Protein AF-A0A1G1H643-F1 (afdb_monomer_lite)

Radius of gyration: 12.18 Å; chains: 1; bounding box: 30×22×28 Å

Secondary structure (DSSP, 8-state):
-HHHHHTSTT-------HHHHHT--SSS-HHHHHHHHHHHHHHHHHTS---EE---HHHHHH-SS-EE-

Structure (mmCIF, N/CA/C/O backbone):
data_AF-A0A1G1H643-F1
#
_entry.id   AF-A0A1G1H643-F1
#
loop_
_atom_site.group_PDB
_atom_site.id
_atom_site.type_symbol
_atom_site.label_atom_id
_atom_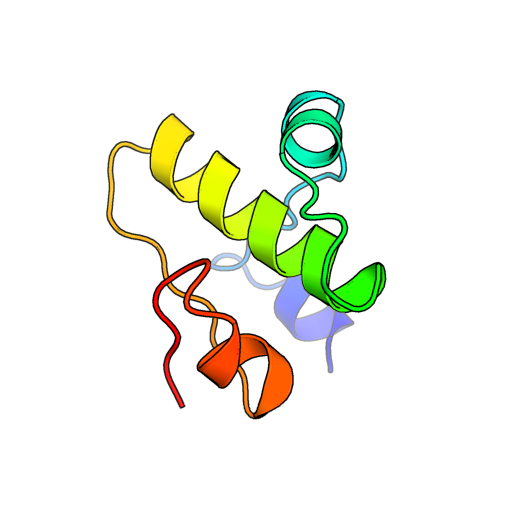site.label_alt_id
_atom_site.label_comp_id
_atom_site.label_asym_id
_atom_site.label_entity_id
_atom_site.label_seq_id
_atom_site.pdbx_PDB_ins_code
_atom_site.Cartn_x
_atom_site.Cartn_y
_atom_site.Cartn_z
_atom_site.occupancy
_atom_site.B_iso_or_equiv
_atom_site.auth_seq_id
_atom_site.auth_comp_id
_atom_site.auth_asym_id
_atom_site.auth_atom_id
_atom_site.pdbx_PDB_model_num
ATOM 1 N N . MET A 1 1 ? 19.800 5.556 -2.708 1.00 57.06 1 MET A N 1
ATOM 2 C CA . MET A 1 1 ? 19.305 4.204 -2.363 1.00 57.06 1 MET A CA 1
ATOM 3 C C . MET A 1 1 ? 17.903 3.977 -2.925 1.00 57.06 1 MET A C 1
ATOM 5 O O . MET A 1 1 ? 17.769 3.121 -3.783 1.00 57.06 1 MET A O 1
ATOM 9 N N . LEU A 1 2 ? 16.901 4.799 -2.577 1.00 62.88 2 LEU A N 1
ATOM 10 C CA . LEU A 1 2 ? 15.554 4.743 -3.185 1.00 62.88 2 LEU A CA 1
ATOM 11 C C . LEU A 1 2 ? 15.550 4.961 -4.709 1.00 62.88 2 LEU A C 1
ATOM 13 O O . LEU A 1 2 ? 14.921 4.199 -5.429 1.00 62.88 2 LEU A O 1
ATOM 17 N N . SER A 1 3 ? 16.328 5.923 -5.214 1.00 63.47 3 SER A N 1
ATOM 18 C CA . SER A 1 3 ? 16.458 6.177 -6.660 1.00 63.47 3 SER A CA 1
ATOM 19 C C . SER A 1 3 ? 17.066 5.012 -7.449 1.00 63.47 3 SER A C 1
ATOM 21 O O . SER A 1 3 ? 16.771 4.850 -8.624 1.00 63.47 3 SER A O 1
ATOM 23 N N . GLN A 1 4 ? 17.904 4.183 -6.820 1.00 70.88 4 GLN A N 1
ATOM 24 C CA . GLN A 1 4 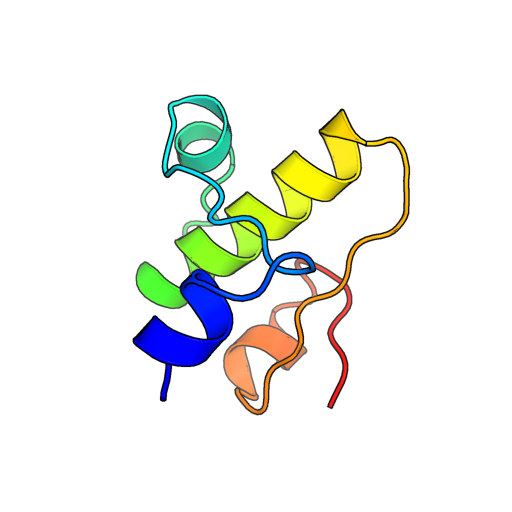? 18.475 3.000 -7.472 1.00 70.88 4 GLN A CA 1
ATOM 25 C C . GLN A 1 4 ? 17.454 1.859 -7.531 1.00 70.88 4 GLN A C 1
ATOM 27 O O . GLN A 1 4 ? 17.331 1.209 -8.565 1.00 70.88 4 GLN A O 1
ATOM 32 N N . ALA A 1 5 ? 16.680 1.663 -6.458 1.00 72.94 5 ALA A N 1
ATOM 33 C CA . ALA A 1 5 ? 15.573 0.710 -6.452 1.00 72.94 5 ALA A CA 1
ATOM 34 C C . ALA A 1 5 ? 14.500 1.097 -7.483 1.00 72.94 5 ALA A C 1
ATOM 36 O O . ALA A 1 5 ? 14.111 0.259 -8.286 1.00 72.94 5 ALA A O 1
ATOM 37 N N . ALA A 1 6 ? 14.115 2.376 -7.539 1.00 77.69 6 ALA A N 1
ATOM 38 C CA . ALA A 1 6 ? 13.119 2.883 -8.486 1.00 77.69 6 ALA A CA 1
ATOM 39 C C . ALA A 1 6 ? 13.526 2.730 -9.965 1.00 77.69 6 ALA A C 1
ATOM 41 O O . ALA A 1 6 ? 12.659 2.652 -10.827 1.00 77.69 6 ALA A O 1
ATOM 42 N N . ASN A 1 7 ? 14.829 2.663 -10.259 1.00 84.06 7 ASN A N 1
ATOM 43 C CA . ASN A 1 7 ? 15.354 2.468 -11.616 1.00 84.06 7 ASN A CA 1
ATOM 44 C C . ASN A 1 7 ? 15.629 0.993 -11.961 1.00 84.06 7 ASN A C 1
ATOM 46 O O . ASN A 1 7 ? 16.113 0.698 -13.054 1.00 84.06 7 ASN A O 1
ATOM 50 N N . SER A 1 8 ? 15.394 0.066 -11.030 1.00 90.19 8 SER A N 1
ATOM 51 C CA . SER A 1 8 ? 15.602 -1.363 -11.273 1.00 90.19 8 SER A CA 1
ATOM 52 C C . SER A 1 8 ? 14.446 -1.927 -12.100 1.00 90.19 8 SER A C 1
ATOM 54 O O . SER A 1 8 ? 13.289 -1.604 -11.852 1.00 90.19 8 SER A O 1
ATOM 56 N N . SER A 1 9 ? 14.736 -2.805 -13.063 1.00 89.31 9 SER A N 1
ATOM 57 C CA . SER A 1 9 ? 13.728 -3.359 -13.988 1.00 89.31 9 SER A CA 1
ATOM 58 C C . SER A 1 9 ? 12.646 -4.211 -13.316 1.00 89.31 9 SER A C 1
ATOM 60 O O . SER A 1 9 ? 11.611 -4.480 -13.917 1.00 89.31 9 SER A O 1
ATOM 62 N N . ASN A 1 10 ? 12.884 -4.648 -12.081 1.00 89.25 10 ASN A N 1
ATOM 63 C CA . ASN A 1 10 ? 11.957 -5.413 -11.253 1.00 89.25 10 ASN A CA 1
ATOM 64 C C . ASN A 1 10 ? 11.211 -4.549 -10.220 1.00 89.25 10 ASN A C 1
ATOM 66 O O . ASN A 1 10 ? 10.595 -5.095 -9.307 1.00 89.25 10 ASN A O 1
ATOM 70 N N . CYS A 1 11 ? 11.289 -3.222 -10.327 1.00 88.88 11 CYS A N 1
ATOM 71 C CA . CYS A 1 11 ? 10.539 -2.290 -9.499 1.00 88.88 11 CYS A CA 1
ATOM 72 C C . CYS A 1 11 ? 9.597 -1.473 -10.383 1.00 88.88 11 CYS A C 1
ATOM 74 O O . CYS A 1 11 ? 9.979 -1.002 -11.452 1.00 88.88 11 CYS A O 1
ATOM 76 N N . ILE A 1 12 ? 8.363 -1.297 -9.921 1.00 88.56 12 ILE A N 1
ATOM 77 C CA . ILE A 1 12 ? 7.387 -0.414 -10.551 1.00 88.56 12 ILE A CA 1
ATOM 78 C C . ILE A 1 12 ? 7.082 0.691 -9.549 1.00 88.56 12 ILE A C 1
ATOM 80 O O . ILE A 1 12 ? 6.766 0.418 -8.390 1.00 88.56 12 ILE A O 1
ATOM 84 N N . VAL A 1 13 ? 7.180 1.941 -9.997 1.00 90.31 13 VAL A N 1
ATOM 85 C CA . VAL A 1 13 ? 6.699 3.090 -9.228 1.00 90.31 13 VAL A CA 1
ATOM 86 C C . VAL A 1 13 ? 5.212 3.233 -9.512 1.00 90.31 13 VAL A C 1
ATOM 88 O O . VAL A 1 13 ? 4.822 3.634 -10.607 1.00 90.31 13 VAL A O 1
ATOM 91 N N . TYR A 1 14 ? 4.389 2.868 -8.534 1.00 90.94 14 TYR A N 1
ATOM 92 C CA . TYR A 1 14 ? 2.943 3.018 -8.638 1.00 90.94 14 TYR A CA 1
ATOM 93 C C . TYR A 1 14 ? 2.549 4.489 -8.384 1.00 90.94 14 TYR A C 1
ATOM 95 O O . TYR A 1 14 ? 3.043 5.080 -7.417 1.00 90.94 14 TYR A O 1
ATOM 103 N N . PRO A 1 15 ? 1.720 5.115 -9.240 1.00 92.12 15 PRO A N 1
ATOM 104 C CA . PRO A 1 15 ? 1.319 6.510 -9.073 1.00 92.12 15 PRO A CA 1
ATOM 105 C C . PRO A 1 15 ? 0.316 6.693 -7.924 1.00 92.12 15 PRO A C 1
ATOM 107 O O . PRO A 1 15 ? -0.498 5.821 -7.646 1.00 92.12 15 PRO A O 1
ATOM 110 N N . LEU A 1 16 ? 0.321 7.867 -7.291 1.00 94.62 16 LEU A N 1
ATOM 111 C CA . LEU A 1 16 ? -0.784 8.285 -6.425 1.00 94.62 16 LEU A CA 1
ATOM 112 C C . LEU A 1 16 ? -1.917 8.820 -7.311 1.00 94.62 16 LEU A C 1
ATOM 114 O O . LEU A 1 16 ? -1.877 9.978 -7.725 1.00 94.62 16 LEU A O 1
ATOM 118 N N . ASP A 1 17 ? -2.878 7.961 -7.636 1.00 95.69 17 ASP A N 1
ATOM 119 C CA . ASP A 1 17 ? -4.031 8.268 -8.485 1.00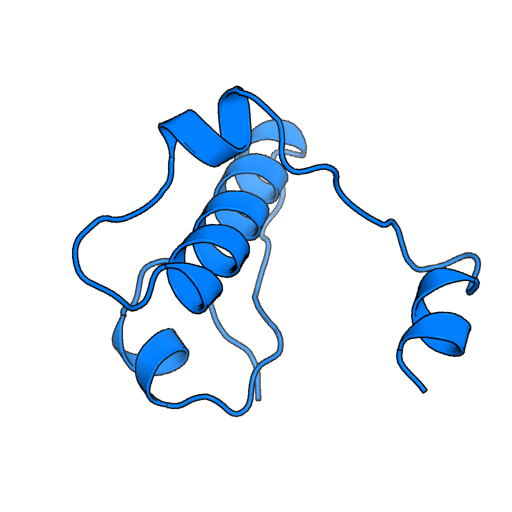 95.69 17 ASP A CA 1
ATOM 120 C C . ASP A 1 17 ? -5.351 8.315 -7.690 1.00 95.69 17 ASP A C 1
ATOM 122 O O . ASP A 1 17 ? -5.373 8.156 -6.467 1.00 95.69 17 ASP A O 1
ATOM 126 N N . GLU A 1 18 ? -6.459 8.594 -8.383 1.00 96.69 18 GLU A N 1
ATOM 127 C CA . GLU A 1 18 ? -7.792 8.713 -7.775 1.00 96.69 18 GLU A CA 1
ATOM 128 C C . GLU A 1 18 ? -8.232 7.425 -7.063 1.00 96.69 18 GLU A C 1
ATOM 130 O O . GLU A 1 18 ? -8.857 7.501 -6.004 1.00 96.69 18 GLU A O 1
ATOM 135 N N . GLU A 1 19 ? -7.855 6.258 -7.592 1.00 95.50 19 GLU A N 1
ATOM 136 C CA . GLU A 1 19 ? -8.185 4.960 -7.002 1.00 95.50 19 GLU A CA 1
ATOM 137 C C . GLU A 1 19 ? -7.454 4.790 -5.666 1.00 95.50 19 GLU A C 1
ATOM 139 O O . GLU A 1 19 ? -8.087 4.507 -4.648 1.00 95.50 19 GLU A O 1
ATOM 144 N N . VAL A 1 20 ? -6.146 5.080 -5.626 1.00 96.50 20 VAL A N 1
ATOM 145 C CA . VAL A 1 20 ? -5.370 5.074 -4.374 1.00 96.50 20 VAL A CA 1
ATOM 146 C C . VAL A 1 20 ? -5.955 6.056 -3.370 1.00 96.50 20 VAL A C 1
ATOM 148 O O . VAL A 1 20 ? -6.151 5.690 -2.213 1.00 96.50 20 VAL A O 1
ATOM 151 N N . VAL A 1 21 ? -6.274 7.283 -3.795 1.00 96.88 21 VAL A N 1
ATOM 152 C CA . VAL A 1 21 ? -6.853 8.309 -2.915 1.00 96.88 21 VAL A CA 1
ATOM 153 C C . VAL A 1 21 ? -8.189 7.855 -2.323 1.00 96.88 21 VAL A C 1
ATOM 155 O O . VAL A 1 21 ? -8.435 8.083 -1.137 1.00 96.88 21 VAL A O 1
ATOM 158 N N . SER A 1 22 ? -9.028 7.178 -3.111 1.00 96.06 22 SER A N 1
ATOM 159 C CA . SER A 1 22 ? -10.337 6.687 -2.665 1.00 96.06 22 SER A CA 1
ATOM 160 C C . SER A 1 22 ? -10.253 5.618 -1.569 1.00 96.06 22 SER A C 1
ATOM 162 O O . SER A 1 22 ? -11.183 5.481 -0.773 1.00 96.06 22 SER A O 1
ATOM 164 N N . GLN A 1 23 ? -9.124 4.908 -1.486 1.00 94.81 23 GLN A N 1
ATOM 165 C CA . GLN A 1 23 ? -8.888 3.838 -0.519 1.00 94.81 23 GLN A CA 1
ATOM 166 C C . GLN A 1 23 ? -8.016 4.264 0.676 1.00 94.81 23 GLN A C 1
ATOM 168 O O . GLN A 1 23 ? -7.647 3.418 1.492 1.00 94.81 23 GLN A O 1
ATOM 173 N N . ILE A 1 24 ? -7.679 5.556 0.819 1.00 95.69 24 ILE A N 1
ATOM 174 C CA . ILE A 1 24 ? -6.830 6.036 1.921 1.00 95.69 24 ILE A CA 1
ATOM 175 C C . ILE A 1 24 ? -7.526 5.830 3.279 1.00 95.69 24 ILE A C 1
ATOM 177 O O . ILE A 1 24 ? -8.553 6.459 3.555 1.00 95.69 24 ILE A O 1
ATOM 181 N N . PRO A 1 25 ? -6.950 5.018 4.184 1.00 93.44 25 PRO A N 1
ATOM 182 C CA . PRO A 1 25 ? -7.463 4.871 5.537 1.00 93.44 25 PRO A CA 1
ATOM 183 C C . PRO A 1 25 ? -7.213 6.146 6.352 1.00 93.44 25 PRO A C 1
ATOM 185 O O . PRO A 1 25 ? -6.129 6.725 6.340 1.00 93.44 25 PRO A O 1
ATOM 188 N N . THR A 1 26 ? -8.217 6.578 7.111 1.00 93.19 26 THR A N 1
ATOM 189 C CA . THR A 1 26 ? -8.184 7.844 7.869 1.00 93.19 26 THR A CA 1
ATOM 190 C C . THR A 1 26 ? -7.729 7.685 9.321 1.00 93.19 26 THR A C 1
ATOM 192 O O . THR A 1 26 ? -7.635 8.665 10.056 1.00 93.19 26 THR A O 1
ATOM 195 N N . ASN A 1 27 ? -7.454 6.454 9.758 1.00 89.38 27 ASN A N 1
ATOM 196 C CA . ASN A 1 27 ? -7.137 6.105 11.144 1.00 89.38 27 ASN A CA 1
ATOM 197 C C . ASN A 1 27 ? -5.631 5.947 11.432 1.00 89.38 27 ASN A C 1
ATOM 199 O O . ASN A 1 27 ? -5.271 5.594 12.555 1.00 89.38 27 ASN A O 1
ATOM 203 N N . ILE A 1 28 ? -4.761 6.195 10.450 1.00 90.94 28 ILE A N 1
ATOM 204 C CA . ILE A 1 28 ? -3.297 6.150 10.590 1.00 90.94 28 ILE A CA 1
ATOM 205 C C . ILE A 1 28 ? -2.650 7.402 9.979 1.00 90.94 28 ILE A C 1
ATOM 207 O O . ILE A 1 28 ? -3.334 8.248 9.404 1.00 90.94 28 ILE A O 1
ATOM 211 N N . ASN A 1 29 ? -1.329 7.554 10.130 1.00 94.00 29 ASN A N 1
ATOM 212 C CA . ASN A 1 29 ? -0.594 8.662 9.519 1.00 94.00 29 ASN A CA 1
ATOM 213 C C . ASN A 1 29 ? -0.795 8.661 7.994 1.00 94.00 29 ASN A C 1
ATOM 215 O O . ASN A 1 29 ? -0.736 7.608 7.368 1.00 94.00 29 ASN A O 1
ATOM 219 N N . ILE A 1 30 ? -0.982 9.841 7.397 1.00 94.25 30 ILE A N 1
ATOM 220 C CA . ILE A 1 30 ? -1.243 9.992 5.961 1.00 94.25 30 ILE A CA 1
ATOM 221 C C . ILE A 1 30 ? -0.190 9.318 5.067 1.00 94.25 30 ILE A C 1
ATOM 223 O O . ILE A 1 30 ? -0.540 8.748 4.038 1.00 94.25 30 ILE A O 1
ATOM 227 N N . HIS A 1 31 ? 1.088 9.339 5.450 1.00 93.81 31 HIS A N 1
ATOM 228 C CA . HIS A 1 31 ? 2.150 8.708 4.667 1.00 93.81 31 HIS A CA 1
ATOM 229 C C . HIS A 1 31 ? 1.998 7.185 4.647 1.00 93.81 31 HIS A C 1
ATOM 231 O O . HIS A 1 31 ? 2.041 6.576 3.580 1.00 93.81 31 HIS A O 1
ATOM 237 N N . ASP A 1 32 ? 1.738 6.586 5.806 1.00 94.75 32 ASP A N 1
ATOM 238 C CA . ASP A 1 32 ? 1.501 5.148 5.934 1.00 94.75 32 ASP A CA 1
ATOM 239 C C . ASP A 1 32 ? 0.181 4.739 5.275 1.00 94.75 32 ASP A C 1
ATOM 241 O O . ASP A 1 32 ? 0.092 3.681 4.654 1.00 94.75 32 ASP A O 1
ATOM 245 N N . ALA A 1 33 ? -0.827 5.610 5.356 1.00 95.62 33 ALA A N 1
ATOM 246 C CA . ALA A 1 33 ? -2.123 5.435 4.719 1.00 95.62 33 ALA A CA 1
ATOM 247 C C . ALA A 1 33 ? -2.003 5.355 3.195 1.00 95.62 33 ALA A C 1
ATOM 249 O O . ALA A 1 33 ? -2.588 4.464 2.587 1.00 95.62 33 ALA A O 1
ATOM 250 N N . ILE A 1 34 ? -1.200 6.231 2.583 1.00 96.81 34 ILE A N 1
ATOM 251 C CA . ILE A 1 34 ? -0.929 6.206 1.138 1.00 96.81 34 ILE A CA 1
ATOM 252 C C . ILE A 1 34 ? -0.255 4.888 0.731 1.00 96.81 34 ILE A C 1
ATOM 254 O O . ILE A 1 34 ? -0.636 4.287 -0.275 1.0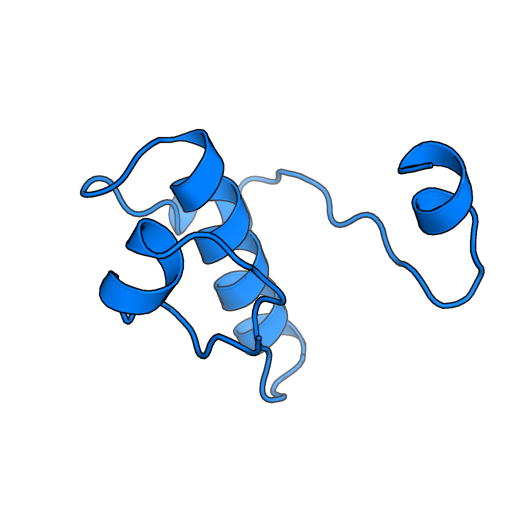0 96.81 34 ILE A O 1
ATOM 258 N N . ILE A 1 35 ? 0.715 4.403 1.513 1.00 95.69 35 ILE A N 1
ATOM 259 C CA . ILE A 1 35 ? 1.405 3.133 1.233 1.00 95.69 35 ILE A CA 1
ATOM 260 C C . ILE A 1 35 ? 0.425 1.954 1.357 1.00 95.69 35 ILE A C 1
ATOM 262 O O . ILE A 1 35 ? 0.382 1.094 0.476 1.00 95.69 35 ILE A O 1
ATOM 266 N N . ALA A 1 36 ? -0.384 1.926 2.422 1.00 95.62 36 ALA A N 1
ATOM 267 C CA . ALA A 1 36 ? -1.414 0.912 2.647 1.00 95.62 36 ALA A CA 1
ATOM 268 C C . ALA A 1 36 ? -2.448 0.876 1.516 1.00 95.62 36 ALA A C 1
ATOM 270 O O . ALA A 1 36 ? -2.682 -0.188 0.944 1.00 95.62 36 ALA A O 1
ATOM 271 N N . ALA A 1 37 ? -2.997 2.033 1.145 1.00 96.50 37 ALA A N 1
ATOM 272 C CA . ALA A 1 37 ? -3.955 2.160 0.053 1.00 96.50 37 ALA A CA 1
ATOM 273 C C . ALA A 1 37 ? -3.362 1.709 -1.286 1.00 96.50 37 ALA A C 1
ATOM 275 O O . ALA A 1 37 ? -3.994 0.947 -2.008 1.00 96.50 37 ALA A O 1
ATOM 276 N N . THR A 1 38 ? -2.114 2.083 -1.583 1.00 96.38 38 THR A N 1
ATOM 277 C CA . THR A 1 38 ? -1.423 1.628 -2.802 1.00 96.38 38 THR A CA 1
ATOM 278 C C . THR A 1 38 ? -1.331 0.101 -2.860 1.00 96.38 38 THR A C 1
ATOM 280 O O . THR A 1 38 ? -1.589 -0.501 -3.899 1.00 96.38 38 THR A O 1
ATOM 283 N N . GLY A 1 39 ? -0.994 -0.546 -1.740 1.00 94.81 39 GLY A N 1
ATOM 284 C CA . GLY A 1 39 ? -0.929 -2.005 -1.663 1.00 94.81 39 GLY A CA 1
ATOM 285 C C . GLY A 1 39 ? -2.292 -2.685 -1.831 1.00 94.81 39 GLY A C 1
ATOM 286 O O . GLY A 1 39 ? -2.364 -3.737 -2.465 1.00 94.81 39 GLY A O 1
ATOM 287 N N . LEU A 1 40 ? -3.357 -2.091 -1.284 1.00 95.06 40 LEU A N 1
ATOM 288 C CA . LEU A 1 40 ? -4.732 -2.584 -1.416 1.00 95.06 40 LEU A CA 1
ATOM 289 C C . LEU A 1 40 ? -5.224 -2.483 -2.862 1.00 95.06 40 LEU A C 1
ATOM 291 O O . LEU A 1 40 ? -5.622 -3.488 -3.441 1.00 95.06 40 LEU A O 1
ATOM 295 N N . VAL A 1 41 ? -5.071 -1.312 -3.481 1.00 95.19 41 VAL A N 1
ATOM 296 C CA . VAL A 1 41 ? -5.416 -1.100 -4.892 1.00 95.19 41 VAL A CA 1
ATOM 297 C C . VAL A 1 41 ? -4.638 -2.054 -5.793 1.00 95.19 41 VAL A C 1
ATOM 299 O O . VAL A 1 41 ? -5.216 -2.704 -6.661 1.00 95.19 41 VAL A O 1
ATOM 302 N N . PHE A 1 42 ? -3.330 -2.204 -5.570 1.00 93.81 42 PHE A N 1
ATOM 303 C CA . PHE A 1 42 ? -2.514 -3.120 -6.363 1.00 93.81 42 PHE A CA 1
ATOM 304 C C . PHE A 1 42 ? -2.982 -4.577 -6.234 1.00 93.81 42 PHE A C 1
ATOM 306 O O . PHE A 1 42 ? -3.061 -5.287 -7.237 1.00 93.81 42 PHE A O 1
ATOM 313 N N . LYS A 1 43 ? -3.321 -5.014 -5.013 1.00 94.12 43 LYS A N 1
ATOM 314 C CA . LYS A 1 43 ? -3.889 -6.344 -4.752 1.00 94.12 43 LYS A CA 1
ATOM 315 C C . LYS A 1 43 ? -5.170 -6.564 -5.557 1.00 94.12 43 LYS A C 1
ATOM 317 O O . LYS A 1 43 ? -5.301 -7.591 -6.226 1.00 94.12 43 LYS A O 1
ATOM 322 N N . ASP A 1 44 ? -6.083 -5.600 -5.506 1.00 93.00 44 ASP A N 1
ATOM 323 C CA . ASP A 1 44 ? -7.393 -5.693 -6.147 1.00 93.00 44 ASP A CA 1
ATOM 324 C C . ASP A 1 44 ? -7.275 -5.693 -7.677 1.00 93.00 44 ASP A C 1
ATOM 326 O O . ASP A 1 44 ? -7.879 -6.532 -8.345 1.00 93.00 44 ASP A O 1
ATOM 330 N N . LEU A 1 45 ? -6.431 -4.820 -8.238 1.00 91.62 45 LEU A N 1
ATOM 331 C CA . LEU A 1 45 ? -6.212 -4.726 -9.684 1.00 91.62 45 LEU A CA 1
ATOM 332 C C . LEU A 1 45 ? -5.522 -5.962 -10.265 1.00 91.62 45 LEU A C 1
ATOM 334 O O . LEU A 1 45 ? -5.844 -6.385 -11.376 1.00 91.62 45 LEU A O 1
ATOM 338 N N . MET A 1 46 ? -4.550 -6.529 -9.548 1.00 90.06 46 MET A N 1
ATOM 339 C CA . MET A 1 46 ? -3.798 -7.689 -10.033 1.00 90.06 46 MET A CA 1
ATOM 340 C C . MET A 1 46 ? -4.512 -9.017 -9.756 1.00 90.06 46 MET A C 1
ATOM 342 O O . MET A 1 46 ? -4.132 -10.037 -10.333 1.00 90.06 46 MET A O 1
ATOM 346 N N . GLY A 1 47 ? -5.515 -9.037 -8.869 1.00 91.94 47 GLY A N 1
ATOM 347 C CA . GLY A 1 47 ? -6.183 -10.266 -8.431 1.00 91.94 47 GLY A CA 1
ATOM 348 C C . GLY A 1 47 ? -5.231 -11.253 -7.742 1.00 91.94 47 GLY A C 1
ATOM 349 O O . GLY A 1 47 ? -5.457 -12.463 -7.772 1.00 91.94 47 GLY A O 1
ATOM 350 N N . GLN A 1 48 ? -4.138 -10.749 -7.165 1.00 91.06 48 GLN A N 1
ATOM 351 C CA . GLN A 1 48 ? -3.075 -11.525 -6.527 1.00 91.06 48 GLN A CA 1
ATOM 352 C C . GLN A 1 48 ? -2.788 -10.965 -5.142 1.00 91.06 48 GLN A C 1
ATOM 354 O O . GLN A 1 48 ? -2.937 -9.770 -4.909 1.00 91.06 48 GLN A O 1
ATOM 359 N N . ASP A 1 49 ? -2.331 -11.816 -4.225 1.00 90.69 49 ASP A N 1
ATOM 360 C CA . ASP A 1 49 ? -1.929 -11.356 -2.900 1.00 90.69 49 ASP A CA 1
ATOM 361 C C . ASP A 1 49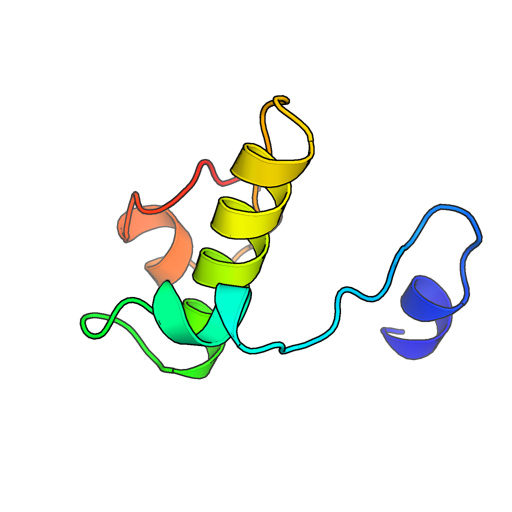 ? -0.774 -10.347 -2.983 1.00 90.69 49 ASP A C 1
ATOM 363 O O . ASP A 1 49 ? 0.261 -10.605 -3.599 1.00 90.69 49 ASP A O 1
ATOM 367 N N . ALA A 1 50 ? -0.939 -9.223 -2.285 1.00 93.25 50 ALA A N 1
ATOM 368 C CA . ALA A 1 50 ? 0.097 -8.221 -2.078 1.00 93.25 50 ALA A CA 1
ATOM 369 C C . ALA A 1 50 ? 0.438 -8.102 -0.588 1.00 93.25 50 ALA A C 1
ATOM 371 O O . ALA A 1 50 ? -0.399 -8.339 0.290 1.00 93.25 50 ALA A O 1
ATOM 372 N N . ALA A 1 51 ? 1.684 -7.728 -0.305 1.00 95.62 51 ALA A N 1
ATOM 373 C CA . ALA A 1 51 ? 2.156 -7.464 1.044 1.00 95.62 51 ALA A CA 1
ATOM 374 C C . ALA A 1 51 ? 3.062 -6.233 1.072 1.00 95.62 51 ALA A C 1
ATOM 376 O O . ALA A 1 51 ? 3.795 -5.967 0.119 1.00 95.62 51 ALA A O 1
ATOM 377 N N . ILE A 1 52 ? 3.052 -5.515 2.193 1.00 95.25 52 ILE A N 1
ATOM 378 C CA . ILE A 1 52 ? 3.973 -4.404 2.437 1.00 95.25 52 ILE A CA 1
ATOM 379 C C . ILE A 1 52 ? 5.228 -4.927 3.130 1.00 95.25 52 ILE A C 1
ATOM 381 O O . ILE A 1 52 ? 5.153 -5.527 4.203 1.00 95.25 52 ILE A O 1
ATOM 385 N N . VAL A 1 53 ? 6.393 -4.642 2.548 1.00 94.94 53 VAL A N 1
ATOM 386 C CA . VAL A 1 53 ? 7.687 -4.836 3.212 1.00 94.94 53 VAL A CA 1
ATOM 387 C C . VAL A 1 53 ? 7.951 -3.638 4.114 1.00 94.94 53 VAL A C 1
ATOM 389 O O . VAL A 1 53 ? 8.172 -2.535 3.617 1.00 94.94 53 VAL A O 1
ATOM 392 N N . THR A 1 54 ? 7.935 -3.824 5.434 1.00 94.62 54 THR A N 1
ATOM 393 C CA . THR A 1 54 ? 8.147 -2.706 6.361 1.00 94.62 54 THR A CA 1
ATOM 394 C C . THR A 1 54 ? 8.685 -3.142 7.718 1.00 94.62 54 THR A C 1
ATOM 396 O O . THR A 1 54 ? 8.338 -4.193 8.241 1.00 94.62 54 THR A O 1
ATOM 399 N N . LYS A 1 55 ? 9.516 -2.285 8.314 1.00 95.00 55 LYS A N 1
ATOM 400 C CA . LYS A 1 55 ? 9.915 -2.356 9.729 1.00 95.00 55 LYS A CA 1
ATOM 401 C C . LYS A 1 55 ? 9.004 -1.539 10.644 1.00 95.00 55 LYS A C 1
ATOM 403 O O . LYS A 1 55 ? 9.196 -1.569 11.854 1.00 95.00 55 LYS A O 1
ATOM 408 N N . ASP A 1 56 ? 8.063 -0.791 10.077 1.00 93.62 56 ASP A N 1
ATOM 409 C CA . ASP A 1 56 ? 7.185 0.089 10.832 1.00 93.62 56 ASP A CA 1
ATOM 410 C C . ASP A 1 56 ? 6.121 -0.717 11.587 1.00 93.62 56 ASP A C 1
ATOM 412 O O . ASP A 1 56 ? 5.249 -1.358 10.997 1.00 93.62 56 ASP A O 1
ATOM 416 N N . GLU A 1 57 ? 6.198 -0.679 12.913 1.00 93.00 57 GLU A N 1
ATOM 417 C CA . GLU A 1 57 ? 5.287 -1.404 13.793 1.00 93.00 57 GLU A CA 1
ATOM 418 C C . GLU A 1 57 ? 3.853 -0.855 13.766 1.00 93.00 57 GLU A C 1
ATOM 420 O O . GLU A 1 57 ? 2.915 -1.605 14.042 1.00 93.00 57 GLU A O 1
ATOM 425 N N . LEU A 1 58 ? 3.643 0.418 13.415 1.00 91.38 58 LEU A N 1
ATOM 426 C CA . LEU A 1 58 ? 2.304 0.994 13.283 1.00 91.38 58 LEU A CA 1
ATOM 427 C C . LEU A 1 58 ? 1.592 0.420 12.058 1.00 91.38 58 LEU A C 1
ATOM 429 O O . LEU A 1 58 ? 0.443 -0.012 12.173 1.00 91.38 58 LEU A O 1
ATOM 433 N N . ILE A 1 59 ? 2.291 0.307 10.923 1.00 91.81 59 ILE A N 1
ATOM 434 C CA . ILE A 1 59 ? 1.746 -0.346 9.722 1.00 91.81 59 ILE A CA 1
ATOM 435 C C . ILE A 1 59 ? 1.435 -1.813 10.021 1.00 91.81 59 ILE A C 1
ATOM 437 O O . ILE A 1 59 ? 0.333 -2.272 9.718 1.00 91.81 59 ILE A O 1
ATOM 441 N N . LYS A 1 60 ? 2.349 -2.546 10.672 1.00 93.56 60 LYS A N 1
ATOM 442 C CA . LYS A 1 60 ? 2.114 -3.956 11.033 1.00 93.56 60 LYS A CA 1
ATOM 443 C C . LYS A 1 60 ? 0.870 -4.134 11.903 1.00 93.56 60 LYS A C 1
ATOM 445 O O . LYS A 1 60 ? 0.078 -5.036 11.657 1.00 93.56 60 LYS A O 1
ATOM 450 N N . ARG A 1 61 ? 0.673 -3.266 12.899 1.00 93.00 61 ARG A N 1
ATOM 451 C CA . ARG A 1 61 ? -0.471 -3.337 13.826 1.00 93.00 61 ARG A CA 1
ATOM 452 C C . ARG A 1 61 ? -1.785 -2.853 13.224 1.00 93.00 61 ARG A C 1
ATOM 454 O O . ARG A 1 61 ? -2.838 -3.195 13.755 1.00 93.00 61 ARG A O 1
ATOM 461 N N . SER A 1 62 ? -1.736 -2.079 12.140 1.00 90.38 62 SER A N 1
ATOM 462 C CA . SER A 1 62 ? -2.936 -1.581 11.460 1.00 90.38 62 SER A CA 1
ATOM 463 C C . SER A 1 62 ? -3.813 -2.707 10.900 1.00 90.38 62 SER A C 1
ATOM 465 O O . SER A 1 62 ? -5.017 -2.519 10.760 1.00 90.38 62 SER A O 1
ATOM 467 N N . ASN A 1 63 ? -3.220 -3.873 10.599 1.00 89.88 63 ASN A N 1
ATOM 468 C CA . ASN A 1 63 ? -3.874 -5.022 9.962 1.00 89.88 63 ASN A CA 1
ATOM 469 C C . ASN A 1 63 ? -4.624 -4.680 8.656 1.00 89.88 63 ASN A C 1
ATOM 471 O O . ASN A 1 63 ? -5.496 -5.437 8.236 1.00 89.88 63 ASN A O 1
ATOM 475 N N . LEU A 1 64 ? -4.285 -3.559 8.007 1.00 91.88 64 LEU A N 1
ATOM 476 C CA . L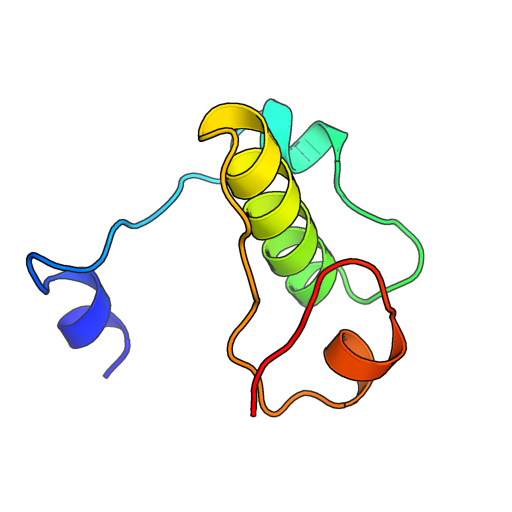EU A 1 64 ? -4.930 -3.106 6.770 1.00 91.88 64 LEU A CA 1
ATOM 477 C C . LEU A 1 64 ? -4.576 -4.005 5.584 1.00 91.88 64 LEU A C 1
ATOM 479 O O . LEU A 1 64 ? -5.423 -4.338 4.766 1.00 91.88 64 LEU A O 1
ATOM 483 N N . ILE A 1 65 ? -3.317 -4.424 5.513 1.00 93.25 65 ILE A N 1
ATOM 484 C CA . ILE A 1 65 ? -2.792 -5.333 4.500 1.00 93.25 65 ILE A CA 1
ATOM 485 C C . ILE A 1 65 ? -1.710 -6.200 5.137 1.00 93.25 65 ILE A C 1
ATOM 487 O O . ILE A 1 65 ? -1.089 -5.812 6.130 1.00 93.25 65 ILE A O 1
ATOM 491 N N . ARG A 1 66 ? -1.481 -7.390 4.577 1.00 95.62 66 ARG A N 1
ATOM 492 C CA . ARG A 1 66 ? -0.408 -8.278 5.027 1.00 95.62 66 ARG A CA 1
ATOM 493 C C . ARG A 1 66 ? 0.927 -7.532 5.005 1.00 95.62 66 ARG A C 1
ATOM 495 O O . ARG A 1 66 ? 1.286 -6.916 4.005 1.00 95.62 66 ARG A O 1
ATOM 502 N N . THR A 1 67 ? 1.692 -7.648 6.080 1.00 95.62 67 THR A N 1
ATOM 503 C CA . THR A 1 67 ? 3.053 -7.119 6.166 1.00 95.62 67 THR A CA 1
ATOM 504 C C . THR A 1 67 ? 4.072 -8.250 6.212 1.00 95.62 67 THR A C 1
ATOM 506 O O . THR A 1 67 ? 3.772 -9.377 6.616 1.00 95.62 67 THR A O 1
ATOM 509 N N . ILE A 1 68 ? 5.284 -7.960 5.750 1.00 94.81 68 ILE A N 1
ATOM 510 C CA . ILE A 1 68 ? 6.448 -8.841 5.837 1.00 94.81 68 ILE A CA 1
ATOM 511 C C . ILE A 1 68 ? 7.649 -8.029 6.331 1.00 94.81 68 ILE A C 1
ATOM 513 O O . ILE A 1 68 ? 7.834 -6.897 5.879 1.00 94.81 68 ILE A O 1
ATOM 517 N N . TRP A 1 69 ? 8.460 -8.657 7.199 1.00 88.31 69 TRP A N 1
ATOM 518 C CA . TRP A 1 69 ? 9.606 -8.108 7.960 1.00 88.31 69 TRP A CA 1
ATOM 519 C C . TRP A 1 69 ? 9.280 -7.585 9.365 1.00 88.31 69 TRP A C 1
ATOM 521 O O . TRP A 1 69 ? 8.107 -7.280 9.652 1.00 88.31 69 TRP A O 1
#

Foldseek 3Di:
DVVVQCPDPPDDDDDPDPQLVVQQDPPDDRVLSSVLSSQVSVCVVVVHAGEDEDPDVVNVVVVSHHYDD

Sequence (69 aa):
MLSQAANSSNCIVYPLDEEVVSQIPTNINIHDAIIAATGLVFKDLMGQDAAIVTKDELIKRSNLIRTIW

pLDDT: mean 90.98, std 7.95, range [57.06, 96.88]